Protein AF-A0A5U6EU43-F1 (afdb_monomer)

Sequence (124 aa):
YSLMSLAACKIEIDSATAPNFRQFRYEVEKDYENWLSQLKLLAFRAGIPLRAELLQMVYDSADDLSVAAEAESLDLNKSRIHPDIYMNEILTGMRIIHQVLPVIMEKLEITDFELDESALHIGR

Structure (mmCIF, N/CA/C/O backbone):
data_AF-A0A5U6EU43-F1
#
_entry.id   AF-A0A5U6EU43-F1
#
loop_
_atom_site.group_PDB
_atom_site.id
_atom_site.type_symbol
_atom_site.label_atom_id
_atom_site.label_alt_id
_atom_site.label_comp_id
_atom_site.label_asym_id
_atom_site.label_entity_id
_atom_site.label_seq_id
_atom_site.pdbx_PDB_ins_code
_atom_site.Cartn_x
_atom_site.Cartn_y
_atom_site.Cartn_z
_atom_site.occupancy
_atom_site.B_iso_or_equiv
_atom_site.auth_seq_id
_atom_site.auth_comp_id
_atom_site.auth_asym_id
_atom_site.auth_atom_id
_atom_site.pdbx_PDB_model_num
ATOM 1 N N . TYR A 1 1 ? -3.838 0.437 -19.423 1.00 57.03 1 TYR A N 1
ATOM 2 C CA . TYR A 1 1 ? -2.415 0.575 -19.064 1.00 57.03 1 TYR A CA 1
ATOM 3 C C . TYR A 1 1 ? -1.771 -0.799 -19.093 1.00 57.03 1 TYR A C 1
ATOM 5 O O . TYR A 1 1 ? -2.406 -1.750 -18.656 1.00 57.03 1 TYR A O 1
ATOM 13 N N . SER A 1 2 ? -0.593 -0.932 -19.709 1.00 76.19 2 SER A N 1
ATOM 14 C CA . SER A 1 2 ? 0.103 -2.221 -19.836 1.00 76.19 2 SER A CA 1
ATOM 15 C C . SER A 1 2 ? 1.109 -2.375 -18.702 1.00 76.19 2 SER A C 1
ATOM 17 O O . SER A 1 2 ? 1.971 -1.507 -18.548 1.00 76.19 2 SER A O 1
ATOM 19 N N . LEU A 1 3 ? 1.028 -3.466 -17.930 1.00 86.12 3 LEU A N 1
ATOM 20 C CA . LEU A 1 3 ? 1.993 -3.783 -16.863 1.00 86.12 3 LEU A CA 1
ATOM 21 C C . LEU A 1 3 ? 3.435 -3.857 -17.388 1.00 86.12 3 LEU A C 1
ATOM 23 O O . LEU A 1 3 ? 4.372 -3.611 -16.638 1.00 86.12 3 LEU A O 1
ATOM 27 N N . MET A 1 4 ? 3.613 -4.102 -18.690 1.00 89.44 4 MET A N 1
ATOM 28 C CA . MET A 1 4 ? 4.923 -4.055 -19.342 1.00 89.44 4 MET A CA 1
ATOM 29 C C . MET A 1 4 ? 5.610 -2.694 -19.212 1.00 89.44 4 MET A C 1
ATOM 31 O O . MET A 1 4 ? 6.825 -2.648 -19.063 1.00 89.44 4 MET A O 1
ATOM 35 N N . SER A 1 5 ? 4.861 -1.587 -19.244 1.00 91.19 5 SER A N 1
ATOM 36 C CA . SER A 1 5 ? 5.445 -0.250 -19.077 1.00 91.19 5 SER A CA 1
ATOM 37 C C . SER A 1 5 ? 6.017 -0.072 -17.672 1.00 91.19 5 SER A C 1
ATOM 39 O O . SER A 1 5 ? 7.113 0.462 -17.525 1.00 91.19 5 S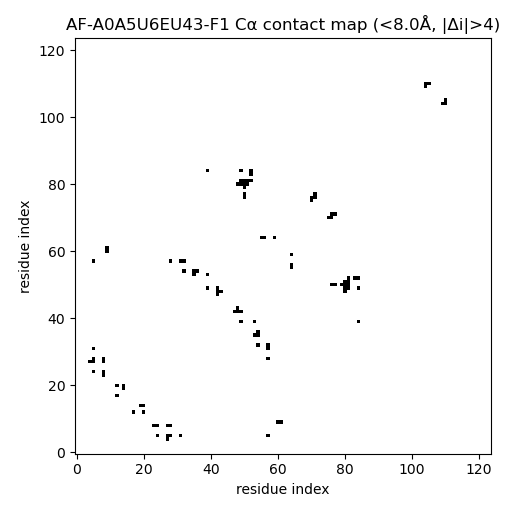ER A O 1
ATOM 41 N N . LEU A 1 6 ? 5.312 -0.572 -16.653 1.00 90.69 6 LEU A N 1
ATOM 42 C CA . LEU A 1 6 ? 5.784 -0.544 -15.270 1.00 90.69 6 LEU A CA 1
ATOM 43 C C . LEU A 1 6 ? 6.980 -1.486 -15.070 1.00 90.69 6 LEU A C 1
ATOM 45 O O . LEU A 1 6 ? 7.956 -1.107 -14.436 1.00 90.69 6 LEU A O 1
ATOM 49 N N . ALA A 1 7 ? 6.949 -2.679 -15.668 1.00 91.00 7 ALA A N 1
ATOM 50 C CA . ALA A 1 7 ? 8.073 -3.614 -15.626 1.00 91.00 7 ALA A CA 1
ATOM 51 C C . ALA A 1 7 ? 9.337 -3.021 -16.272 1.00 91.00 7 ALA A C 1
ATOM 53 O O . ALA A 1 7 ? 10.426 -3.132 -15.717 1.00 91.00 7 ALA A O 1
ATOM 54 N N . ALA A 1 8 ? 9.191 -2.321 -17.402 1.00 91.38 8 ALA A N 1
ATOM 55 C CA . ALA A 1 8 ? 10.303 -1.643 -18.065 1.00 91.38 8 ALA A CA 1
ATOM 56 C C . ALA A 1 8 ? 10.961 -0.576 -17.174 1.00 91.38 8 ALA A C 1
ATOM 58 O O . ALA A 1 8 ? 12.163 -0.354 -17.285 1.00 91.38 8 ALA A O 1
ATOM 59 N N . CYS A 1 9 ? 10.210 0.047 -16.259 1.00 91.31 9 CYS A N 1
ATOM 60 C CA . CYS A 1 9 ? 10.750 1.030 -15.317 1.00 91.31 9 CYS A CA 1
ATOM 61 C C . CYS A 1 9 ? 11.747 0.420 -14.322 1.00 91.31 9 CYS A C 1
ATOM 63 O O . CYS A 1 9 ? 12.626 1.139 -13.852 1.00 91.31 9 CYS A O 1
ATOM 65 N N . LYS A 1 10 ? 11.669 -0.892 -14.056 1.00 90.75 10 LYS A N 1
ATOM 66 C CA . LYS A 1 10 ? 12.519 -1.604 -13.084 1.00 90.75 10 LYS A CA 1
ATOM 67 C C . LYS A 1 10 ? 13.908 -1.974 -13.607 1.00 90.75 10 LYS A C 1
ATOM 69 O O . LYS A 1 10 ? 14.719 -2.501 -12.857 1.00 90.75 10 LYS A O 1
ATOM 74 N N . ILE A 1 11 ? 14.178 -1.730 -14.888 1.00 89.94 11 ILE A N 1
ATOM 75 C CA . ILE A 1 11 ? 15.458 -2.055 -15.521 1.00 89.94 11 ILE A CA 1
ATOM 76 C C . ILE A 1 11 ? 16.426 -0.889 -15.332 1.00 89.94 11 ILE A C 1
ATOM 78 O O . ILE A 1 11 ? 16.049 0.265 -15.532 1.00 89.94 11 ILE A O 1
ATOM 82 N N . GLU A 1 12 ? 17.685 -1.188 -15.027 1.00 86.00 12 GLU A N 1
ATOM 83 C CA . GLU A 1 12 ? 18.774 -0.214 -15.081 1.00 86.00 12 GLU A CA 1
ATOM 84 C C . GLU A 1 12 ? 19.295 -0.078 -16.517 1.00 86.00 12 GLU A C 1
ATOM 86 O O . GLU A 1 12 ? 19.784 -1.039 -17.113 1.00 86.00 12 GLU A O 1
ATOM 91 N N . ILE A 1 13 ? 19.159 1.118 -17.094 1.00 87.25 13 ILE A N 1
ATOM 92 C CA . ILE A 1 13 ? 19.562 1.419 -18.472 1.00 87.25 13 ILE A CA 1
ATOM 93 C C . ILE A 1 13 ? 20.472 2.642 -18.470 1.00 87.25 13 ILE A C 1
ATOM 95 O O . ILE A 1 13 ? 20.165 3.665 -17.855 1.00 87.25 13 ILE A O 1
ATOM 99 N N . ASP A 1 14 ? 21.581 2.541 -19.200 1.00 85.50 14 ASP A N 1
ATOM 100 C CA . ASP A 1 14 ? 22.507 3.651 -19.369 1.00 85.50 14 ASP A CA 1
ATOM 101 C C . ASP A 1 14 ? 21.893 4.799 -20.189 1.00 85.50 14 ASP A C 1
ATOM 103 O O . ASP A 1 14 ? 21.201 4.595 -21.195 1.00 85.50 14 ASP A O 1
ATOM 107 N N . SER A 1 15 ? 22.191 6.032 -19.782 1.00 80.69 15 SER A N 1
ATOM 108 C CA . SER A 1 15 ? 21.617 7.236 -20.388 1.00 80.69 15 SER A CA 1
ATOM 109 C C . SER A 1 15 ? 22.058 7.443 -21.839 1.00 80.69 15 SER A C 1
ATOM 111 O O . SER A 1 15 ? 21.320 8.073 -22.598 1.00 80.69 15 SER A O 1
ATOM 113 N N . ALA A 1 16 ? 23.198 6.877 -22.257 1.00 84.81 16 ALA A N 1
ATOM 114 C CA . ALA A 1 16 ? 23.633 6.925 -23.651 1.00 84.81 16 ALA A CA 1
ATOM 115 C C . ALA A 1 16 ? 22.767 6.043 -24.563 1.00 84.81 16 ALA A C 1
ATOM 117 O O . ALA A 1 16 ? 22.624 6.337 -25.748 1.00 84.81 16 ALA A O 1
ATOM 118 N N . THR A 1 17 ? 22.168 4.982 -24.014 1.00 87.06 17 THR A N 1
ATOM 119 C CA . THR A 1 17 ? 21.311 4.053 -24.766 1.00 87.06 17 THR A CA 1
ATOM 120 C C . THR A 1 17 ? 19.868 4.549 -24.830 1.00 87.06 17 THR A C 1
ATOM 122 O O . THR A 1 17 ? 19.209 4.412 -25.860 1.00 87.06 17 THR A O 1
ATOM 125 N N . ALA A 1 18 ? 19.369 5.149 -23.745 1.00 87.12 18 ALA A N 1
ATOM 126 C CA . ALA A 1 18 ? 17.995 5.634 -23.665 1.00 87.12 18 ALA A CA 1
ATOM 127 C C . ALA A 1 18 ? 17.917 6.996 -22.942 1.00 87.12 18 ALA A C 1
ATOM 129 O O . ALA A 1 18 ? 17.603 7.058 -21.750 1.00 87.12 18 ALA A O 1
ATOM 130 N N . PRO A 1 19 ? 18.151 8.117 -23.649 1.00 86.69 19 PRO A N 1
ATOM 131 C CA . PRO A 1 19 ? 18.254 9.441 -23.026 1.00 86.69 19 PRO A CA 1
ATOM 132 C C . PRO A 1 19 ? 16.946 9.907 -22.367 1.00 86.69 19 PRO A C 1
ATOM 134 O O . PRO A 1 19 ? 16.971 10.561 -21.326 1.00 86.69 19 PRO A O 1
ATOM 137 N N . ASN A 1 20 ? 15.797 9.510 -22.921 1.00 91.31 20 ASN A N 1
ATOM 138 C CA . ASN A 1 20 ? 14.474 9.879 -22.403 1.00 91.31 20 ASN A CA 1
ATOM 139 C C . ASN A 1 20 ? 13.925 8.879 -21.373 1.00 91.31 20 ASN A C 1
ATOM 141 O O . ASN A 1 20 ? 12.801 9.040 -20.900 1.00 91.31 20 ASN A O 1
ATOM 145 N N . PHE A 1 21 ? 14.690 7.845 -21.010 1.00 91.44 21 PHE A N 1
ATOM 146 C CA . PHE A 1 21 ? 14.206 6.781 -20.129 1.00 91.44 21 PHE A CA 1
ATOM 147 C C . PHE A 1 21 ? 13.839 7.288 -18.735 1.00 91.44 21 PHE A C 1
ATOM 149 O O . PHE A 1 21 ? 12.852 6.842 -18.166 1.00 91.44 21 PHE A O 1
ATOM 156 N N . ARG A 1 22 ? 14.568 8.280 -18.209 1.00 89.50 22 ARG A N 1
ATOM 157 C CA . ARG A 1 22 ? 14.235 8.901 -16.916 1.00 89.50 22 ARG A CA 1
ATOM 158 C C . ARG A 1 22 ? 12.868 9.579 -16.934 1.00 89.50 22 ARG A C 1
ATOM 160 O O . ARG A 1 22 ? 12.116 9.445 -15.976 1.00 89.50 22 ARG A O 1
ATOM 167 N N . GLN A 1 23 ? 12.554 10.292 -18.016 1.00 92.62 23 GLN A N 1
ATOM 168 C CA . GLN A 1 23 ? 11.256 10.943 -18.167 1.00 92.62 23 GLN A CA 1
ATOM 169 C C . GLN A 1 23 ? 10.146 9.903 -18.327 1.00 92.62 23 GLN A C 1
ATOM 171 O O . GLN A 1 23 ? 9.142 9.984 -17.629 1.00 92.62 23 GLN A O 1
ATOM 176 N N . PHE A 1 24 ? 10.363 8.892 -19.173 1.00 93.00 24 PHE A N 1
ATOM 177 C CA . PHE A 1 24 ? 9.439 7.769 -19.320 1.00 93.00 24 PHE A CA 1
ATOM 178 C C . PHE A 1 24 ? 9.157 7.083 -17.976 1.00 93.00 24 PHE A C 1
ATOM 180 O O . PHE A 1 24 ? 7.999 6.886 -17.623 1.00 93.00 24 PHE A O 1
ATOM 187 N N . ARG A 1 25 ? 10.208 6.768 -17.207 1.00 92.88 25 ARG A N 1
ATOM 188 C CA . ARG A 1 25 ? 10.097 6.147 -15.883 1.00 92.88 25 ARG A CA 1
ATOM 189 C C . ARG A 1 25 ? 9.241 7.003 -14.953 1.00 92.88 25 ARG A C 1
ATOM 191 O O . ARG A 1 25 ? 8.278 6.499 -14.392 1.00 92.88 25 ARG A O 1
ATOM 198 N N . TYR A 1 26 ? 9.536 8.300 -14.864 1.00 92.62 26 TYR A N 1
ATOM 199 C CA . TYR A 1 26 ? 8.774 9.233 -14.033 1.00 92.62 26 TYR A CA 1
ATOM 200 C C . TYR A 1 26 ? 7.289 9.308 -14.423 1.00 92.62 26 TYR A C 1
ATOM 202 O O . TYR A 1 26 ? 6.420 9.263 -13.555 1.00 92.62 26 TYR A O 1
ATOM 210 N N . GLU A 1 27 ? 6.986 9.424 -15.718 1.00 94.75 27 GLU A N 1
ATOM 211 C CA . GLU A 1 27 ? 5.606 9.504 -16.211 1.00 94.75 27 GLU A CA 1
ATOM 212 C C . GLU A 1 27 ? 4.828 8.221 -15.899 1.00 94.75 27 GLU A C 1
ATOM 214 O O . GLU A 1 27 ? 3.721 8.278 -15.364 1.00 94.75 27 GLU A O 1
ATOM 219 N N . VAL A 1 28 ? 5.433 7.061 -16.160 1.00 94.06 28 VAL A N 1
ATOM 220 C CA . VAL A 1 28 ? 4.806 5.762 -15.907 1.00 94.06 28 VAL A CA 1
ATOM 221 C C . VAL A 1 28 ? 4.621 5.513 -14.411 1.00 94.06 28 VAL A C 1
ATOM 223 O O . VAL A 1 28 ? 3.528 5.129 -14.001 1.00 94.06 28 VAL A O 1
ATOM 226 N N . GLU A 1 29 ? 5.640 5.740 -13.581 1.00 93.69 29 GLU A N 1
ATOM 227 C CA . GLU A 1 29 ? 5.543 5.550 -12.127 1.00 93.69 29 GLU A CA 1
ATOM 228 C C . GLU A 1 29 ? 4.447 6.429 -11.524 1.00 93.69 29 GLU A C 1
ATOM 230 O O . GLU A 1 29 ? 3.613 5.932 -10.771 1.00 93.69 29 GLU A O 1
ATOM 235 N N . LYS A 1 30 ? 4.372 7.702 -11.930 1.00 93.62 30 LYS A N 1
ATOM 236 C CA . LYS A 1 30 ? 3.333 8.632 -11.478 1.00 93.62 30 LYS A CA 1
ATOM 237 C C . LYS A 1 30 ? 1.929 8.201 -11.904 1.00 93.62 30 LYS A C 1
ATOM 239 O O . LYS A 1 30 ? 0.981 8.311 -11.122 1.00 93.62 30 LYS A O 1
ATOM 244 N N . ASP A 1 31 ? 1.765 7.727 -13.135 1.00 93.94 31 ASP A N 1
ATOM 245 C CA . ASP A 1 31 ? 0.476 7.232 -13.623 1.00 93.94 31 ASP A CA 1
ATOM 246 C C . ASP A 1 31 ? 0.021 5.997 -12.833 1.00 93.94 31 ASP A C 1
ATOM 248 O O . ASP A 1 31 ? -1.137 5.915 -12.409 1.00 93.94 31 ASP A O 1
ATOM 252 N N . TYR A 1 32 ? 0.938 5.059 -12.580 1.00 93.50 32 TYR A N 1
ATOM 253 C CA . TYR A 1 32 ? 0.650 3.860 -11.797 1.00 93.50 32 TYR A CA 1
ATOM 254 C C . TYR A 1 32 ? 0.419 4.162 -10.318 1.00 93.50 32 TYR A C 1
ATOM 256 O O . TYR A 1 32 ? -0.493 3.583 -9.737 1.00 93.50 32 TYR A O 1
ATOM 264 N N . GLU A 1 33 ? 1.158 5.091 -9.715 1.00 92.00 33 GLU A N 1
ATOM 265 C CA . GLU A 1 33 ? 0.927 5.552 -8.344 1.00 92.00 33 GLU A CA 1
ATOM 266 C C . GLU A 1 33 ? -0.505 6.077 -8.178 1.00 92.00 33 GLU A C 1
ATOM 268 O O . GLU A 1 33 ? -1.232 5.654 -7.274 1.00 92.00 33 GLU A O 1
ATOM 273 N N . ASN A 1 34 ? -0.950 6.941 -9.095 1.00 91.38 34 ASN A N 1
ATOM 274 C CA . ASN A 1 34 ? -2.307 7.481 -9.081 1.00 91.38 34 ASN A CA 1
ATOM 275 C C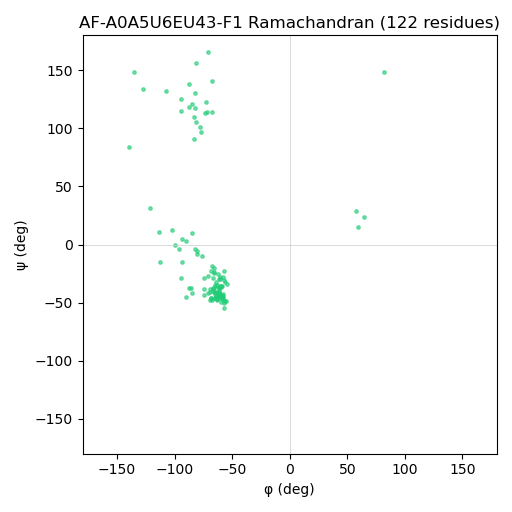 . ASN A 1 34 ? -3.360 6.384 -9.262 1.00 91.38 34 ASN A C 1
ATOM 277 O O . ASN A 1 34 ? -4.348 6.335 -8.525 1.00 91.38 34 ASN A O 1
ATOM 281 N N . TRP A 1 35 ? -3.157 5.498 -10.238 1.00 92.69 35 TRP A N 1
ATOM 282 C CA . TRP A 1 35 ? -4.102 4.425 -10.532 1.00 92.69 35 TRP A CA 1
ATOM 283 C C . TRP A 1 35 ? -4.215 3.420 -9.379 1.00 92.69 35 TRP A C 1
ATOM 285 O O . TRP A 1 35 ? -5.324 3.092 -8.953 1.00 92.69 35 TRP A O 1
ATOM 295 N N . LEU A 1 36 ? -3.087 2.974 -8.823 1.00 90.44 36 LEU A N 1
ATOM 296 C CA . LEU A 1 36 ? -3.055 2.043 -7.697 1.00 90.44 36 LEU A CA 1
ATOM 297 C C . LEU A 1 36 ? -3.621 2.683 -6.431 1.00 90.44 36 LEU A C 1
ATOM 299 O O . LEU A 1 36 ? -4.367 2.026 -5.712 1.00 90.44 36 LEU A O 1
ATOM 303 N N . SER A 1 37 ? -3.369 3.971 -6.191 1.00 87.19 37 SER A N 1
ATOM 304 C CA . SER A 1 37 ? -3.982 4.703 -5.075 1.00 87.19 37 SER A CA 1
ATOM 305 C C . SER A 1 37 ? -5.509 4.756 -5.187 1.00 87.19 37 SER A C 1
ATOM 307 O O . SER A 1 37 ? -6.216 4.532 -4.202 1.00 87.19 37 SER A O 1
ATOM 309 N N . GLN A 1 38 ? -6.044 4.982 -6.392 1.00 89.31 38 GLN A N 1
ATOM 310 C CA . GLN A 1 38 ? -7.489 4.921 -6.633 1.00 89.31 38 GLN A CA 1
ATOM 311 C C . GLN A 1 38 ? -8.040 3.506 -6.436 1.00 89.31 38 GLN A C 1
ATOM 313 O O . GLN A 1 38 ? -9.083 3.338 -5.804 1.00 89.31 38 GLN A O 1
ATOM 318 N N . LEU A 1 39 ? -7.338 2.484 -6.932 1.00 88.31 39 LEU A N 1
ATOM 319 C CA . LEU A 1 39 ? -7.730 1.088 -6.755 1.00 88.31 39 LEU A CA 1
ATOM 320 C C . LEU A 1 39 ? -7.746 0.692 -5.273 1.00 88.31 39 LEU A C 1
ATOM 322 O O . LEU A 1 39 ? -8.708 0.067 -4.826 1.00 88.31 39 LEU A O 1
ATOM 326 N N . LYS A 1 40 ? -6.739 1.115 -4.498 1.00 84.31 40 LYS A N 1
ATOM 327 C CA . LYS A 1 40 ? -6.698 0.937 -3.040 1.00 84.31 40 LYS A CA 1
ATOM 328 C C . LYS A 1 40 ? -7.912 1.575 -2.373 1.00 84.31 40 LYS A C 1
ATOM 330 O O . LYS A 1 40 ? -8.588 0.914 -1.593 1.00 84.31 40 LYS A O 1
ATOM 335 N N . LEU A 1 41 ? -8.241 2.819 -2.728 1.00 84.44 41 LEU A N 1
ATOM 336 C CA . LEU A 1 41 ? -9.414 3.515 -2.192 1.00 84.44 41 LEU A CA 1
ATOM 337 C C . LEU A 1 41 ? -10.735 2.806 -2.542 1.00 84.44 41 LEU A C 1
ATOM 339 O O . LEU A 1 41 ? -11.654 2.774 -1.725 1.00 84.44 41 LEU A O 1
ATOM 343 N N . LEU A 1 42 ? -10.850 2.243 -3.747 1.00 87.12 42 LEU A N 1
ATOM 344 C CA . LEU A 1 42 ? -12.034 1.493 -4.174 1.00 87.12 42 LEU A CA 1
ATOM 345 C C . LEU A 1 42 ? -12.170 0.162 -3.432 1.00 87.12 42 LEU A C 1
ATOM 347 O O . LEU A 1 42 ? -13.249 -0.124 -2.916 1.00 87.12 42 LEU A O 1
ATOM 351 N N . ALA A 1 43 ? -11.091 -0.620 -3.346 1.00 83.75 43 ALA A N 1
ATOM 352 C CA . ALA A 1 43 ? -11.067 -1.868 -2.585 1.00 83.75 43 ALA A CA 1
ATOM 353 C C . ALA A 1 43 ? -11.428 -1.613 -1.118 1.00 83.75 43 ALA A C 1
ATOM 355 O O . ALA A 1 43 ? -12.279 -2.303 -0.556 1.00 83.75 43 ALA A O 1
ATOM 356 N N . PHE A 1 44 ? -10.872 -0.540 -0.554 1.00 76.12 44 PHE A N 1
ATOM 357 C CA . PHE A 1 44 ? -11.186 -0.074 0.785 1.00 76.12 44 PHE A CA 1
ATOM 358 C C . PHE A 1 44 ? -12.682 0.227 0.969 1.00 76.12 44 PHE A C 1
ATOM 360 O O . PHE A 1 44 ? -13.330 -0.344 1.843 1.00 76.12 44 PHE A O 1
ATOM 367 N N . ARG A 1 45 ? -13.270 1.072 0.111 1.00 79.56 45 ARG A N 1
ATOM 368 C CA . ARG A 1 45 ? -14.704 1.419 0.178 1.00 79.56 45 ARG A CA 1
A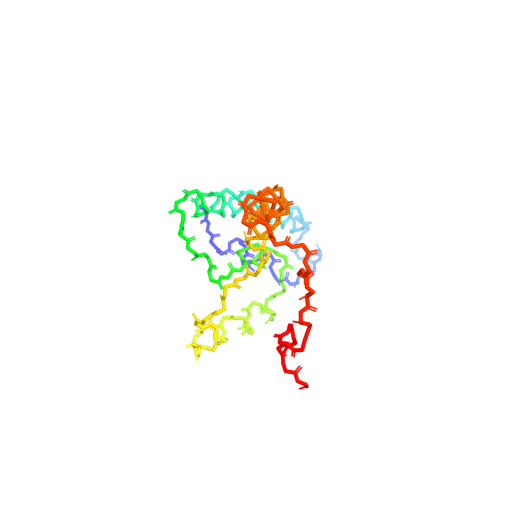TOM 369 C C . ARG A 1 45 ? -15.626 0.216 -0.008 1.00 79.56 45 ARG A C 1
ATOM 371 O O . ARG A 1 45 ? -16.736 0.220 0.513 1.00 79.56 45 ARG A O 1
ATOM 378 N N . ALA A 1 46 ? -15.181 -0.785 -0.760 1.00 83.31 46 ALA A N 1
ATOM 379 C CA . ALA A 1 46 ? -15.914 -2.024 -0.975 1.00 83.31 46 ALA A CA 1
ATOM 380 C C . ALA A 1 46 ? -15.735 -3.043 0.168 1.00 83.31 46 ALA A C 1
ATOM 382 O O . ALA A 1 46 ? -16.345 -4.108 0.118 1.00 83.31 46 ALA A O 1
ATOM 383 N N . GLY A 1 47 ? -14.903 -2.749 1.177 1.00 76.38 47 GLY A N 1
ATOM 384 C CA . GLY A 1 47 ? -14.576 -3.689 2.251 1.00 76.38 47 GLY A CA 1
ATOM 385 C C . GLY A 1 47 ? -13.820 -4.927 1.759 1.00 76.38 47 GLY A C 1
ATOM 386 O O . GLY A 1 47 ? -13.888 -5.977 2.393 1.00 76.38 47 GLY A O 1
ATOM 387 N N . ILE A 1 48 ? -13.139 -4.831 0.611 1.00 80.81 48 ILE A N 1
ATOM 388 C CA . ILE A 1 48 ? -12.386 -5.937 0.021 1.00 80.81 48 ILE A CA 1
ATOM 389 C C . ILE A 1 48 ? -10.983 -5.922 0.616 1.00 80.81 48 ILE A C 1
ATOM 391 O O . ILE A 1 48 ? -10.247 -4.953 0.396 1.00 80.81 48 ILE A O 1
ATOM 395 N N . PRO A 1 49 ? -10.576 -6.985 1.330 1.00 73.19 49 PRO A N 1
ATOM 396 C CA . PRO A 1 49 ? -9.280 -6.976 1.952 1.00 73.19 49 PRO A CA 1
ATOM 397 C C . PRO A 1 49 ? -8.164 -7.134 0.917 1.00 73.19 49 PRO A C 1
ATOM 399 O O . PRO A 1 49 ? -8.116 -8.120 0.179 1.00 73.19 49 PRO A O 1
ATOM 402 N N . LEU A 1 50 ? -7.239 -6.176 0.877 1.00 76.69 50 LEU A N 1
ATOM 403 C CA . LEU A 1 50 ? -6.023 -6.283 0.075 1.00 76.69 50 LEU A CA 1
ATOM 404 C C . LEU A 1 50 ? -4.960 -7.091 0.827 1.00 76.69 50 LEU A C 1
ATOM 406 O O . LEU A 1 50 ? -4.673 -6.833 1.998 1.00 76.69 50 LEU A O 1
ATOM 410 N N . ARG A 1 51 ? -4.381 -8.071 0.128 1.00 72.88 51 ARG A N 1
ATOM 411 C CA . ARG A 1 51 ? -3.384 -9.017 0.663 1.00 72.88 51 ARG A CA 1
ATOM 412 C C . ARG A 1 51 ? -1.937 -8.579 0.425 1.00 72.88 51 ARG A C 1
ATOM 414 O O . ARG A 1 51 ? -1.027 -9.103 1.052 1.00 72.88 51 ARG A O 1
ATOM 421 N N . ALA A 1 52 ? -1.737 -7.610 -0.462 1.00 75.69 52 ALA A N 1
ATOM 422 C CA . ALA A 1 52 ? -0.439 -7.040 -0.785 1.00 75.69 52 ALA A CA 1
ATOM 423 C C . ALA A 1 52 ? -0.546 -5.515 -0.847 1.00 75.69 52 ALA A C 1
ATOM 425 O O . ALA A 1 52 ? -1.591 -4.973 -1.228 1.00 75.69 52 ALA A O 1
ATOM 426 N N . GLU A 1 53 ? 0.535 -4.830 -0.485 1.00 82.62 53 GLU A N 1
ATOM 427 C CA . GLU A 1 53 ? 0.637 -3.384 -0.630 1.00 82.62 53 GLU A CA 1
ATOM 428 C C . GLU A 1 53 ? 0.907 -3.049 -2.096 1.00 82.62 53 GLU A C 1
ATOM 430 O O . GLU A 1 53 ? 2.032 -3.108 -2.574 1.00 82.62 53 GLU A O 1
ATOM 435 N N . LEU A 1 54 ? -0.155 -2.727 -2.834 1.00 84.25 54 LEU A N 1
ATOM 436 C CA . LEU A 1 54 ? -0.088 -2.541 -4.282 1.00 84.25 54 LEU A CA 1
ATOM 437 C C . LEU A 1 54 ? 0.932 -1.474 -4.712 1.00 84.25 54 LEU A C 1
ATOM 439 O O . LEU A 1 54 ? 1.517 -1.608 -5.784 1.00 84.25 54 LEU A O 1
ATOM 443 N N . LEU A 1 55 ? 1.184 -0.443 -3.895 1.00 87.06 55 LEU A N 1
ATOM 444 C CA . LEU A 1 55 ? 2.166 0.598 -4.227 1.00 87.06 55 LEU A CA 1
ATOM 445 C C . LEU A 1 55 ? 3.613 0.087 -4.248 1.00 87.06 55 LEU A C 1
ATOM 447 O O . LEU A 1 55 ? 4.448 0.701 -4.912 1.00 87.06 55 LEU A O 1
ATOM 451 N N . GLN A 1 56 ? 3.904 -1.064 -3.634 1.00 88.31 56 GLN A N 1
ATOM 452 C CA . GLN A 1 56 ? 5.205 -1.731 -3.767 1.00 88.31 56 GLN A CA 1
ATOM 453 C C . GLN A 1 56 ? 5.542 -2.011 -5.234 1.00 88.31 56 GLN A C 1
ATOM 455 O O . GLN A 1 56 ? 6.690 -1.880 -5.643 1.00 88.31 56 GLN A O 1
ATOM 460 N N . MET A 1 57 ? 4.542 -2.270 -6.088 1.00 87.62 57 MET A N 1
ATOM 461 C CA . MET A 1 57 ? 4.771 -2.453 -7.527 1.00 87.62 57 MET A CA 1
ATOM 462 C C . MET A 1 57 ? 5.452 -1.242 -8.183 1.00 87.62 57 MET A C 1
ATOM 464 O O . MET A 1 57 ? 6.161 -1.400 -9.177 1.00 87.62 57 MET A O 1
ATOM 468 N N . VAL A 1 58 ? 5.264 -0.037 -7.639 1.00 90.38 58 VAL A N 1
ATOM 469 C CA . VAL A 1 58 ? 5.867 1.204 -8.144 1.00 90.38 58 VAL A CA 1
ATOM 470 C C . VAL A 1 58 ? 7.213 1.472 -7.484 1.00 90.38 58 VAL A C 1
ATOM 472 O O . VAL A 1 58 ? 8.172 1.745 -8.201 1.00 90.38 58 VAL A O 1
ATOM 475 N N . TYR A 1 59 ? 7.321 1.320 -6.166 1.00 88.81 59 TYR A N 1
ATOM 476 C CA . TYR A 1 59 ? 8.508 1.764 -5.429 1.00 88.81 59 TYR A CA 1
ATOM 477 C C . TYR A 1 59 ? 9.575 0.692 -5.206 1.00 88.81 59 TYR A C 1
ATOM 479 O O . TYR A 1 59 ? 10.755 1.031 -5.145 1.00 88.81 59 TYR A O 1
ATOM 487 N N . ASP A 1 60 ? 9.193 -0.580 -5.134 1.00 89.88 60 ASP A N 1
ATOM 488 C CA . ASP A 1 60 ? 10.131 -1.650 -4.797 1.00 89.88 60 ASP A CA 1
ATOM 489 C C . ASP A 1 60 ? 10.949 -2.079 -6.020 1.00 89.88 60 ASP A C 1
ATOM 491 O O . ASP A 1 60 ? 10.545 -1.891 -7.180 1.00 89.88 60 ASP A O 1
ATOM 495 N N . SER A 1 61 ? 12.123 -2.660 -5.770 1.00 89.94 61 SER A N 1
ATOM 496 C CA . SER A 1 61 ? 12.981 -3.186 -6.830 1.00 89.94 61 SER A CA 1
ATOM 497 C C . SER A 1 61 ? 12.390 -4.454 -7.461 1.00 89.94 61 SER A C 1
ATOM 499 O O . SER A 1 61 ? 11.476 -5.081 -6.922 1.00 89.94 61 SER A O 1
ATOM 501 N N . ALA A 1 62 ? 12.910 -4.857 -8.625 1.00 89.94 62 ALA A N 1
ATOM 502 C CA . ALA A 1 62 ? 12.499 -6.115 -9.251 1.00 89.94 62 ALA A CA 1
ATOM 503 C C . ALA A 1 62 ? 12.772 -7.332 -8.347 1.00 89.94 62 ALA A C 1
ATOM 505 O O . ALA A 1 62 ? 11.954 -8.251 -8.308 1.00 89.94 62 ALA A O 1
ATOM 506 N N . ASP A 1 63 ? 13.879 -7.310 -7.602 1.00 89.75 63 ASP A N 1
ATOM 507 C CA . ASP A 1 63 ? 14.275 -8.397 -6.705 1.00 89.75 63 ASP A CA 1
ATOM 508 C C . ASP A 1 63 ? 13.317 -8.504 -5.511 1.00 89.75 63 ASP A C 1
ATOM 510 O O . ASP A 1 63 ? 12.813 -9.590 -5.220 1.00 89.75 63 ASP A O 1
ATOM 514 N N . ASP A 1 64 ? 12.981 -7.376 -4.877 1.00 88.25 64 ASP A N 1
ATOM 515 C CA . ASP A 1 64 ? 12.032 -7.336 -3.753 1.00 88.25 64 ASP A CA 1
ATOM 516 C C . ASP A 1 64 ? 10.644 -7.845 -4.174 1.00 88.25 64 ASP A C 1
ATOM 518 O O . ASP A 1 64 ? 10.021 -8.659 -3.484 1.00 88.25 64 ASP A O 1
ATOM 522 N N . LEU A 1 65 ? 10.180 -7.421 -5.356 1.00 89.06 65 LEU A N 1
ATOM 523 C CA . LEU A 1 65 ? 8.918 -7.881 -5.934 1.00 89.06 65 LEU A CA 1
ATOM 524 C C . LEU A 1 65 ? 8.946 -9.377 -6.262 1.00 89.06 65 LEU A C 1
ATOM 526 O O . LEU A 1 65 ? 7.932 -10.052 -6.080 1.00 89.06 65 LEU A O 1
ATOM 530 N N . SER A 1 66 ? 10.088 -9.906 -6.713 1.00 88.81 66 SER A N 1
ATOM 531 C CA . SER A 1 66 ? 10.263 -11.340 -6.962 1.00 88.81 66 SER A CA 1
ATOM 532 C C . SER A 1 66 ? 10.122 -12.140 -5.671 1.00 88.81 66 SER A C 1
ATOM 534 O O . SER A 1 66 ? 9.348 -13.094 -5.626 1.00 88.81 66 SER A O 1
ATOM 536 N N . VAL A 1 67 ? 10.792 -11.717 -4.595 1.00 88.00 67 VAL A N 1
ATOM 537 C CA . VAL A 1 67 ? 10.704 -12.374 -3.280 1.00 88.00 67 VAL A CA 1
ATOM 538 C C . VAL A 1 67 ? 9.268 -12.353 -2.751 1.00 88.00 67 VAL A C 1
ATOM 540 O O . VAL A 1 67 ? 8.756 -13.371 -2.278 1.00 88.00 67 VAL A O 1
ATOM 543 N N . ALA A 1 68 ? 8.583 -11.211 -2.857 1.00 83.88 68 ALA A N 1
ATOM 544 C CA . ALA A 1 68 ? 7.191 -11.090 -2.435 1.00 83.88 68 ALA A CA 1
ATOM 545 C C . ALA A 1 68 ? 6.252 -11.993 -3.259 1.00 83.88 68 ALA A C 1
ATOM 547 O O . ALA A 1 68 ? 5.367 -12.643 -2.695 1.00 83.88 68 ALA A O 1
ATOM 548 N N . ALA A 1 69 ? 6.463 -12.069 -4.577 1.00 85.94 69 ALA A N 1
ATOM 549 C CA . ALA A 1 69 ? 5.687 -12.920 -5.474 1.00 85.94 69 ALA A CA 1
ATOM 550 C C . ALA A 1 69 ? 5.916 -14.416 -5.205 1.00 85.94 69 ALA A C 1
ATOM 552 O O . ALA A 1 69 ? 4.959 -15.191 -5.203 1.00 85.94 69 ALA A O 1
ATOM 553 N N . GLU A 1 70 ? 7.156 -14.827 -4.933 1.00 87.25 70 GLU A N 1
ATOM 554 C CA . GLU A 1 70 ? 7.486 -16.202 -4.545 1.00 87.25 70 GLU A CA 1
ATOM 555 C C . GLU A 1 70 ? 6.819 -16.588 -3.225 1.00 87.25 70 GLU A C 1
ATOM 557 O O . GLU A 1 70 ? 6.201 -17.649 -3.131 1.00 87.25 70 GLU A O 1
ATOM 562 N N . ALA A 1 71 ? 6.876 -15.710 -2.222 1.00 84.00 71 ALA A N 1
ATOM 563 C CA . ALA A 1 71 ? 6.234 -15.948 -0.935 1.00 84.00 71 ALA A CA 1
ATOM 564 C C . ALA A 1 71 ? 4.705 -16.091 -1.058 1.00 84.00 71 ALA A C 1
ATOM 566 O O . ALA A 1 71 ? 4.106 -16.912 -0.363 1.00 84.00 71 ALA A O 1
ATOM 567 N N . GLU A 1 72 ? 4.066 -15.331 -1.952 1.00 82.19 72 GLU A N 1
ATOM 568 C CA . GLU A 1 72 ? 2.636 -15.482 -2.252 1.00 82.19 72 GLU A CA 1
ATOM 569 C C . GLU A 1 72 ? 2.338 -16.771 -3.037 1.00 82.19 72 GLU A C 1
ATOM 571 O O . GLU A 1 72 ? 1.390 -17.478 -2.704 1.00 82.19 72 GLU A O 1
ATOM 576 N N . SER A 1 73 ? 3.163 -17.126 -4.029 1.00 84.81 73 SER A N 1
ATOM 577 C CA . SER A 1 73 ? 3.033 -18.370 -4.811 1.00 84.81 73 SER A CA 1
ATOM 578 C C . SER A 1 73 ? 3.147 -19.628 -3.940 1.00 84.81 73 SER A C 1
ATOM 580 O O . SER A 1 73 ? 2.449 -20.618 -4.155 1.00 84.81 73 SER A O 1
ATOM 582 N N . LEU A 1 74 ? 3.999 -19.571 -2.914 1.00 85.69 74 LEU A N 1
ATOM 583 C CA . LEU A 1 74 ? 4.181 -20.625 -1.916 1.00 85.69 74 LEU A CA 1
ATOM 584 C C . LEU A 1 74 ? 3.164 -20.555 -0.764 1.00 85.69 74 LEU A C 1
ATOM 586 O O . LEU A 1 74 ? 3.320 -21.268 0.226 1.00 85.69 74 LEU A O 1
ATOM 590 N N . ASP A 1 75 ? 2.133 -19.708 -0.874 1.00 80.69 75 ASP A N 1
ATOM 591 C CA . ASP A 1 75 ? 1.072 -19.525 0.122 1.00 80.69 75 ASP A CA 1
ATOM 592 C C . ASP A 1 75 ? 1.558 -19.072 1.517 1.00 80.69 75 ASP A C 1
ATOM 594 O O . ASP A 1 75 ? 0.796 -19.093 2.488 1.00 80.69 75 ASP A O 1
ATOM 598 N N . LEU A 1 76 ? 2.801 -18.595 1.637 1.00 72.25 76 LEU A N 1
ATOM 599 C CA . LEU A 1 76 ? 3.398 -18.173 2.911 1.00 72.25 76 LEU A CA 1
ATOM 600 C C . LEU A 1 76 ? 2.741 -16.900 3.471 1.00 72.25 76 LEU A C 1
ATOM 602 O O . LEU A 1 76 ? 2.767 -16.667 4.677 1.00 72.25 76 LEU A O 1
ATOM 606 N N . ASN A 1 77 ? 2.108 -16.098 2.609 1.00 67.81 77 ASN A N 1
ATOM 607 C CA . ASN A 1 77 ? 1.442 -14.841 2.965 1.00 67.81 77 ASN A CA 1
ATOM 608 C C . ASN A 1 77 ? -0.096 -14.950 3.057 1.00 67.81 77 ASN A C 1
ATOM 610 O O . ASN A 1 77 ? -0.780 -13.931 3.161 1.00 67.81 77 ASN A O 1
ATOM 614 N N . LYS A 1 78 ? -0.677 -16.162 3.062 1.00 62.97 78 LYS A N 1
ATOM 615 C CA . LYS A 1 78 ? -2.144 -16.366 3.032 1.00 62.97 78 LYS A CA 1
ATOM 616 C C . LYS A 1 78 ? -2.929 -15.641 4.129 1.00 62.97 78 LYS A C 1
ATOM 618 O O . LYS A 1 78 ? -4.052 -15.211 3.880 1.00 62.97 78 LYS A O 1
ATOM 623 N N . SER A 1 79 ? -2.351 -15.494 5.319 1.00 60.56 79 SER A N 1
ATOM 624 C CA . SER A 1 79 ? -2.975 -14.824 6.468 1.00 60.56 79 SER A CA 1
ATOM 625 C C . SER A 1 79 ? -2.517 -13.378 6.675 1.00 60.56 79 SER A C 1
ATOM 627 O O . SER A 1 79 ? -2.960 -12.732 7.625 1.00 60.56 79 SER A O 1
ATOM 629 N N . ARG A 1 80 ? -1.612 -12.858 5.835 1.00 63.28 80 ARG A N 1
ATOM 630 C CA . ARG A 1 80 ? -1.014 -11.537 6.034 1.00 63.28 80 ARG A CA 1
ATOM 631 C C . ARG A 1 80 ? -1.964 -10.457 5.517 1.00 63.28 80 ARG A C 1
ATOM 633 O O . ARG A 1 80 ? -2.117 -10.251 4.318 1.00 63.28 80 ARG A O 1
ATOM 640 N N . ILE A 1 81 ? -2.606 -9.758 6.445 1.00 61.97 81 ILE A N 1
ATOM 641 C CA . ILE A 1 81 ? -3.288 -8.491 6.177 1.00 61.97 81 ILE A CA 1
ATOM 642 C C . ILE A 1 81 ? -2.218 -7.406 6.283 1.00 61.97 81 ILE A C 1
ATOM 644 O O . ILE A 1 81 ? -1.563 -7.306 7.319 1.00 61.97 81 ILE A O 1
ATOM 648 N N . HIS A 1 82 ? -1.986 -6.632 5.221 1.00 62.41 82 HIS A N 1
ATOM 649 C CA . HIS A 1 82 ? -0.937 -5.613 5.246 1.00 62.41 82 HIS A CA 1
ATOM 650 C C . HIS A 1 82 ? -1.365 -4.446 6.160 1.00 62.41 82 HIS A C 1
ATOM 652 O O . HIS A 1 82 ? -2.338 -3.764 5.826 1.00 62.41 82 HIS A O 1
ATOM 658 N N . PRO A 1 83 ? -0.683 -4.202 7.299 1.00 57.38 83 PRO A N 1
ATOM 659 C CA . PRO A 1 83 ? -1.136 -3.231 8.296 1.00 57.38 83 PRO A CA 1
ATOM 660 C C . PRO A 1 83 ? -1.251 -1.815 7.723 1.00 57.38 83 PRO A C 1
ATOM 662 O O . PRO A 1 83 ? -2.207 -1.108 8.032 1.00 57.38 83 PRO A O 1
ATOM 665 N N . ASP A 1 84 ? -0.349 -1.441 6.810 1.00 61.12 84 ASP A N 1
ATOM 666 C CA . ASP A 1 84 ? -0.320 -0.101 6.205 1.00 61.12 84 ASP A CA 1
ATOM 667 C C . ASP A 1 84 ? -1.550 0.204 5.338 1.00 61.12 84 ASP A C 1
ATOM 669 O O . ASP A 1 84 ? -1.886 1.367 5.125 1.00 61.12 84 ASP A O 1
ATOM 673 N N . ILE A 1 85 ? -2.273 -0.825 4.882 1.00 61.72 85 ILE A N 1
ATOM 674 C CA . ILE A 1 85 ? -3.514 -0.645 4.117 1.00 61.72 85 ILE A CA 1
ATOM 675 C C . ILE A 1 85 ? -4.667 -0.219 5.033 1.00 61.72 85 ILE A C 1
ATOM 677 O O . ILE A 1 85 ? -5.556 0.496 4.581 1.00 61.72 85 ILE A O 1
ATOM 681 N N . TYR A 1 86 ? -4.631 -0.613 6.310 1.00 64.75 86 TYR A N 1
ATOM 682 C CA . TYR A 1 86 ? -5.703 -0.366 7.285 1.00 64.75 86 TYR A CA 1
ATOM 683 C C . TYR A 1 86 ? -5.284 0.573 8.408 1.00 64.75 86 TYR A C 1
ATOM 685 O O . TYR A 1 86 ? -5.973 0.680 9.425 1.00 64.75 86 TYR A O 1
ATOM 693 N N . MET A 1 87 ? -4.125 1.224 8.283 1.00 69.25 87 MET A N 1
ATOM 694 C CA . MET A 1 87 ? -3.575 2.007 9.381 1.00 69.25 87 MET A CA 1
ATOM 695 C C . MET A 1 87 ? -4.531 3.132 9.789 1.00 69.25 87 MET A C 1
ATOM 697 O O . MET A 1 87 ? -4.715 3.392 10.976 1.00 69.25 87 MET A O 1
ATOM 701 N N . ASN A 1 88 ? -5.220 3.745 8.825 1.00 68.56 88 ASN A N 1
ATOM 702 C CA . ASN A 1 88 ? -6.222 4.769 9.107 1.00 68.56 88 ASN A CA 1
ATOM 703 C C . ASN A 1 88 ? -7.412 4.223 9.904 1.00 68.56 88 ASN A C 1
ATOM 705 O O . ASN A 1 88 ? -7.876 4.891 10.827 1.00 68.56 88 ASN A O 1
ATOM 709 N N . GLU A 1 89 ? -7.896 3.024 9.601 1.00 67.38 89 GLU A N 1
ATOM 710 C CA . GLU A 1 89 ? -9.036 2.387 10.263 1.00 67.38 89 GLU A CA 1
ATOM 711 C C . GLU A 1 89 ? -8.656 1.883 11.641 1.00 67.38 89 GLU A C 1
ATOM 713 O O . GLU A 1 89 ? -9.431 2.049 12.576 1.00 67.38 89 GLU A O 1
ATOM 718 N N . ILE A 1 90 ? -7.448 1.341 11.789 1.00 78.88 90 ILE A N 1
ATOM 719 C CA . ILE A 1 90 ? -6.885 0.975 13.086 1.00 78.88 90 ILE A CA 1
ATOM 720 C C . ILE A 1 90 ? -6.802 2.232 13.960 1.00 78.88 90 ILE A C 1
ATOM 722 O O . ILE A 1 90 ? -7.347 2.250 15.061 1.00 78.88 90 ILE A O 1
ATOM 726 N N . LEU A 1 91 ? -6.235 3.330 13.447 1.00 79.69 91 LEU A N 1
ATOM 727 C CA . LEU A 1 91 ? -6.140 4.598 14.178 1.00 79.69 91 LEU A CA 1
ATOM 728 C C . LEU A 1 91 ? -7.508 5.225 14.470 1.00 79.69 91 LEU A C 1
ATOM 730 O O . LEU A 1 91 ? -7.684 5.887 15.494 1.00 79.69 91 LEU A O 1
ATOM 734 N N . THR A 1 92 ? -8.473 5.077 13.565 1.00 81.06 92 THR A N 1
ATOM 735 C CA . THR A 1 92 ? -9.833 5.602 13.744 1.00 81.06 92 THR A CA 1
ATOM 736 C C . THR A 1 92 ? -10.608 4.759 1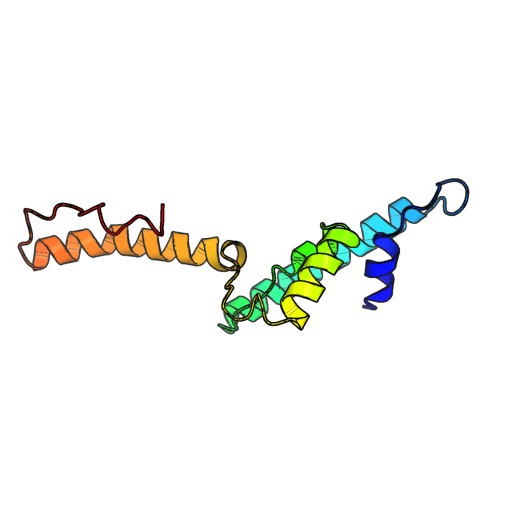4.753 1.00 81.06 92 THR A C 1
ATOM 738 O O . THR A 1 92 ? -11.232 5.315 15.652 1.00 81.06 92 THR A O 1
ATOM 741 N N . GLY A 1 93 ? -10.510 3.433 14.676 1.00 84.06 93 GLY A N 1
ATOM 742 C CA . GLY A 1 93 ? -11.084 2.497 15.637 1.00 84.06 93 GLY A CA 1
ATOM 743 C C . GLY A 1 93 ? -10.51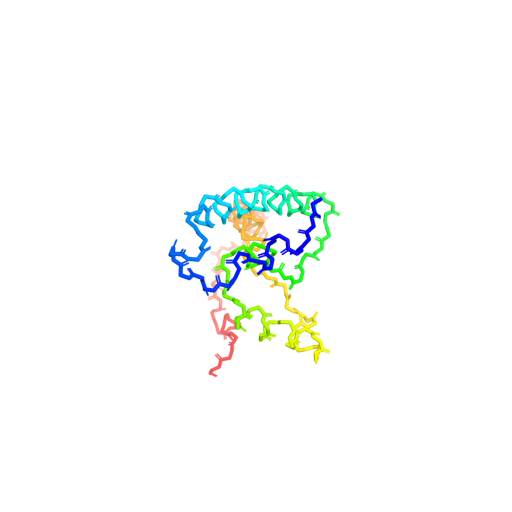0 2.707 17.033 1.00 84.06 93 GLY A C 1
ATOM 744 O O . GLY A 1 93 ? -11.275 2.85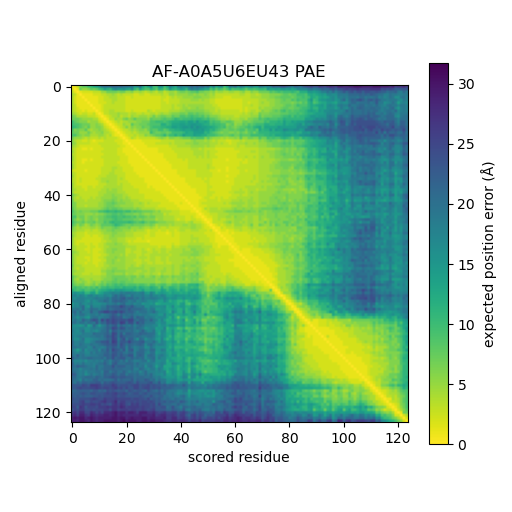8 17.980 1.00 84.06 93 GLY A O 1
ATOM 745 N N . MET A 1 94 ? -9.186 2.842 17.159 1.00 87.69 94 MET A N 1
ATOM 746 C CA . MET A 1 94 ? -8.530 3.191 18.425 1.00 87.69 94 MET A CA 1
ATOM 747 C C . MET A 1 94 ? -9.043 4.526 18.973 1.00 87.69 94 MET A C 1
ATOM 749 O O . MET A 1 94 ? -9.368 4.612 20.153 1.00 87.69 94 MET A O 1
ATOM 753 N N . ARG A 1 95 ? -9.192 5.558 18.128 1.00 88.62 95 ARG A N 1
ATOM 754 C CA . ARG A 1 95 ? -9.764 6.852 18.544 1.00 88.62 95 ARG A CA 1
ATOM 755 C C . ARG A 1 95 ? -11.197 6.724 19.056 1.00 88.62 95 ARG A C 1
ATOM 757 O O . ARG A 1 95 ? -11.515 7.313 20.085 1.00 88.62 95 ARG A O 1
ATOM 764 N N . ILE A 1 96 ? -12.043 5.952 18.375 1.00 88.88 96 ILE A N 1
ATOM 765 C CA . ILE A 1 96 ? -13.424 5.703 18.810 1.00 88.88 96 ILE A CA 1
ATOM 766 C C . ILE A 1 96 ? -13.431 4.941 20.138 1.00 88.88 96 ILE A C 1
ATOM 768 O O . ILE A 1 96 ? -14.137 5.343 21.059 1.00 88.88 96 ILE A O 1
ATOM 772 N N . ILE A 1 97 ? -12.620 3.887 20.271 1.00 91.75 97 ILE A N 1
ATOM 773 C CA . ILE A 1 97 ? -12.495 3.116 21.515 1.00 91.75 97 ILE A CA 1
ATOM 774 C C . ILE A 1 97 ? -12.068 4.038 22.661 1.00 91.75 97 ILE A C 1
ATOM 776 O O . ILE A 1 97 ? -12.716 4.039 23.699 1.00 91.75 97 ILE A O 1
ATOM 780 N N . HIS A 1 98 ? -11.067 4.898 22.459 1.00 88.94 98 HIS A N 1
ATOM 781 C CA . HIS A 1 98 ? -10.633 5.866 23.472 1.00 88.94 98 HIS A CA 1
ATOM 782 C C . HIS A 1 98 ? -11.718 6.865 23.893 1.00 88.94 98 HIS A C 1
ATOM 784 O O . HIS A 1 98 ? -11.675 7.359 25.015 1.00 88.94 98 HIS A O 1
ATOM 790 N N . GLN A 1 99 ? -12.681 7.177 23.022 1.00 87.38 99 GLN A N 1
ATOM 791 C CA . GLN A 1 99 ? -13.789 8.078 23.349 1.00 87.38 99 GLN A CA 1
ATOM 792 C C . GLN A 1 99 ? -14.945 7.356 24.042 1.00 87.38 99 GLN A C 1
ATOM 794 O O . GLN A 1 99 ? -15.534 7.885 24.980 1.00 87.38 99 GLN A O 1
ATOM 799 N N . VAL A 1 100 ? -15.292 6.161 23.568 1.00 91.75 100 VAL A N 1
ATOM 800 C CA . VAL A 1 100 ? -16.495 5.443 24.001 1.00 91.75 100 VAL A CA 1
ATOM 801 C C . VAL A 1 100 ? -16.227 4.585 25.237 1.00 91.75 100 VAL A C 1
ATOM 803 O O . VAL A 1 100 ? -17.082 4.509 26.118 1.00 91.75 100 VAL A O 1
ATOM 806 N N . LEU A 1 101 ? -15.047 3.968 25.339 1.00 92.25 101 LEU A N 1
ATOM 807 C CA . LEU A 1 101 ? -14.705 3.058 26.433 1.00 92.25 101 LEU A CA 1
ATOM 808 C C . LEU A 1 101 ? -14.803 3.722 27.820 1.00 92.25 101 LEU A C 1
ATOM 810 O O . LEU A 1 101 ? -15.443 3.122 28.682 1.00 92.25 101 LEU A O 1
ATOM 814 N N . PRO A 1 102 ? -14.311 4.960 28.048 1.00 90.00 102 PRO A N 1
ATOM 815 C CA . PRO A 1 102 ? -14.469 5.624 29.345 1.00 90.00 102 PRO A CA 1
ATOM 816 C C . PRO A 1 102 ? -15.936 5.850 29.730 1.00 90.00 102 PRO A C 1
ATOM 818 O O . PRO A 1 102 ? -16.313 5.646 30.879 1.00 90.00 102 PRO A O 1
ATOM 821 N N . VAL A 1 103 ? -16.782 6.211 28.759 1.00 92.69 103 VAL A N 1
ATOM 822 C CA . VAL A 1 103 ? -18.222 6.426 28.984 1.00 92.69 103 VAL A CA 1
ATOM 823 C C . VAL A 1 103 ? -18.917 5.113 29.350 1.00 92.69 103 VAL A C 1
ATOM 825 O O . VAL A 1 103 ? -19.795 5.090 30.210 1.00 92.69 103 VAL A O 1
ATOM 828 N N . ILE A 1 104 ? -18.522 4.002 28.719 1.00 92.62 104 ILE A N 1
ATOM 829 C CA . ILE A 1 104 ? -19.023 2.666 29.068 1.00 92.62 104 ILE A CA 1
ATOM 830 C C . ILE A 1 104 ? -18.586 2.283 30.486 1.00 92.62 104 ILE A C 1
ATOM 832 O O . ILE A 1 104 ? -19.416 1.817 31.263 1.00 92.62 104 ILE A O 1
ATOM 836 N N . MET A 1 105 ? -17.315 2.498 30.836 1.00 91.50 105 MET A N 1
ATOM 837 C CA . MET A 1 105 ? -16.781 2.188 32.166 1.00 91.50 105 MET A CA 1
ATOM 838 C C . MET A 1 105 ? -17.500 2.972 33.266 1.00 91.50 105 MET A C 1
ATOM 840 O O . MET A 1 105 ? -17.889 2.383 34.271 1.00 91.50 105 MET A O 1
ATOM 844 N N . GLU A 1 106 ? -17.765 4.262 33.039 1.00 91.81 106 GLU A N 1
ATOM 845 C CA . GLU A 1 106 ? -18.546 5.102 33.953 1.00 91.81 106 GLU A CA 1
ATOM 846 C C . GLU A 1 106 ? -19.973 4.563 34.138 1.00 91.81 106 GLU A C 1
ATOM 848 O O . GLU A 1 106 ? -20.465 4.464 35.260 1.00 91.81 106 GLU A O 1
ATOM 853 N N . LYS A 1 107 ? -20.639 4.156 33.048 1.00 93.06 107 LYS A N 1
ATOM 854 C CA . LYS A 1 107 ? -21.999 3.592 33.100 1.00 93.06 107 LYS A CA 1
ATOM 855 C C . LYS A 1 107 ? -22.084 2.240 33.799 1.00 93.06 107 LYS A C 1
ATOM 857 O O . LYS A 1 107 ? -23.146 1.911 34.319 1.00 93.06 107 LYS A O 1
ATOM 862 N N . LEU A 1 108 ? -21.009 1.463 33.759 1.00 93.19 108 LEU A N 1
ATOM 863 C CA . LEU A 1 108 ? -20.909 0.153 34.398 1.00 93.19 108 LEU A CA 1
ATOM 864 C C . LEU A 1 108 ? -20.290 0.225 35.802 1.00 93.19 108 LEU A C 1
ATOM 866 O O . LEU A 1 108 ? -20.074 -0.820 36.405 1.00 93.19 108 LEU A O 1
ATOM 870 N N . GLU A 1 109 ? -20.013 1.433 36.307 1.00 92.38 109 GLU A N 1
ATOM 871 C CA . GLU A 1 109 ? -19.408 1.681 37.624 1.00 92.38 109 GLU A CA 1
ATOM 872 C C . GLU A 1 109 ? -18.042 0.986 37.815 1.00 92.38 109 GLU A C 1
ATOM 874 O O . GLU A 1 109 ? -17.633 0.665 38.930 1.00 92.38 109 GLU A O 1
ATOM 879 N N . ILE A 1 110 ? -17.301 0.780 36.720 1.00 88.62 110 ILE A N 1
ATOM 880 C CA . ILE A 1 110 ? -15.955 0.193 36.738 1.00 88.62 110 ILE A CA 1
ATOM 881 C C . ILE A 1 110 ? -14.958 1.310 37.054 1.00 88.62 110 ILE A C 1
ATOM 883 O O . ILE A 1 110 ? -14.728 2.193 36.226 1.00 88.62 110 ILE A O 1
ATOM 887 N N . THR A 1 111 ? -14.368 1.283 38.249 1.00 84.25 111 THR A N 1
ATOM 888 C CA . THR A 1 111 ? -13.485 2.358 38.747 1.00 84.25 111 THR A CA 1
ATOM 889 C C . THR A 1 111 ? -12.020 1.940 38.889 1.00 84.25 111 THR A C 1
ATOM 891 O O . THR A 1 111 ? -11.146 2.798 38.969 1.00 84.25 111 THR A O 1
ATOM 894 N N . ASP A 1 112 ? -11.744 0.641 38.857 1.00 83.50 112 ASP A N 1
ATOM 895 C CA . ASP A 1 112 ? -10.465 0.001 39.176 1.00 83.50 112 ASP A CA 1
ATOM 896 C C . ASP A 1 112 ? -9.901 -0.816 38.003 1.00 83.50 112 ASP A C 1
ATOM 898 O O . ASP A 1 112 ? -9.217 -1.820 38.187 1.00 83.50 112 ASP A O 1
ATOM 902 N N . PHE A 1 113 ? -10.180 -0.393 36.767 1.00 83.50 113 PHE A N 1
ATOM 903 C CA . PHE A 1 113 ? -9.609 -1.050 35.595 1.00 83.50 113 PHE A CA 1
ATOM 904 C C . PHE A 1 113 ? -8.095 -0.820 35.525 1.00 83.50 113 PHE A C 1
ATOM 906 O O . PHE A 1 113 ? -7.634 0.293 35.266 1.00 83.50 113 PHE A O 1
ATOM 913 N N . GLU A 1 114 ? -7.334 -1.897 35.683 1.00 81.19 114 GLU A N 1
ATOM 914 C CA . GLU A 1 114 ? -5.901 -1.938 35.418 1.00 81.19 114 GLU A CA 1
ATOM 915 C C . GLU A 1 114 ? -5.636 -2.744 34.142 1.00 81.19 114 GLU A C 1
ATOM 917 O O . GLU A 1 114 ? -6.176 -3.834 33.941 1.00 81.19 114 GLU A O 1
ATOM 922 N N . LEU A 1 115 ? -4.814 -2.185 33.252 1.00 80.19 115 LEU A N 1
ATOM 923 C CA . LEU A 1 115 ? -4.417 -2.856 32.021 1.00 80.19 115 LEU A CA 1
ATOM 924 C C . LEU A 1 115 ? -3.410 -3.963 32.352 1.00 80.19 115 LEU A C 1
ATOM 926 O O . LEU A 1 115 ? -2.281 -3.680 32.746 1.00 80.19 115 LEU A O 1
ATOM 930 N N . ASP A 1 116 ? -3.802 -5.219 32.150 1.00 82.06 116 ASP A N 1
ATOM 931 C CA . ASP A 1 116 ? -2.872 -6.344 32.211 1.00 82.06 116 ASP A CA 1
ATOM 932 C C . ASP A 1 116 ? -2.049 -6.422 30.916 1.00 82.06 116 ASP A C 1
ATOM 934 O O . ASP A 1 116 ? -2.507 -6.902 29.875 1.00 82.06 116 ASP A O 1
ATOM 938 N N 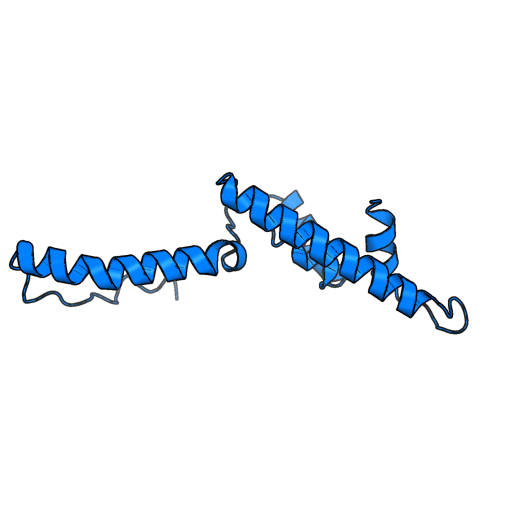. GLU A 1 117 ? -0.813 -5.930 30.979 1.00 79.69 117 GLU A N 1
ATOM 939 C CA . GLU A 1 117 ? 0.106 -5.919 29.839 1.00 79.69 117 GLU A CA 1
ATOM 940 C C . GLU A 1 117 ? 0.723 -7.295 29.541 1.00 79.69 117 GLU A C 1
ATOM 942 O O . GLU A 1 117 ? 1.324 -7.485 28.482 1.00 79.69 117 GLU A O 1
ATOM 947 N N . SER A 1 118 ? 0.550 -8.289 30.422 1.00 77.75 118 SER A N 1
ATOM 948 C CA . SER A 1 118 ? 1.204 -9.598 30.285 1.00 77.75 118 SER A CA 1
ATOM 949 C C . SER A 1 118 ? 0.794 -10.363 29.019 1.00 77.75 118 SER A C 1
ATOM 951 O O . SER A 1 118 ? 1.581 -11.153 28.493 1.00 77.75 118 SER A O 1
ATOM 953 N N . ALA A 1 119 ? -0.400 -10.086 28.485 1.00 69.94 119 ALA A N 1
ATOM 954 C CA . ALA A 1 119 ? -0.929 -10.672 27.255 1.00 69.94 119 ALA A CA 1
ATOM 955 C C . ALA A 1 119 ? -0.720 -9.800 25.999 1.00 69.94 119 ALA A C 1
ATOM 957 O O . ALA A 1 119 ? -1.059 -10.232 24.896 1.00 69.94 119 ALA A O 1
ATOM 958 N N . LEU A 1 120 ? -0.173 -8.584 26.132 1.00 70.69 120 LEU A N 1
ATOM 959 C CA . LEU A 1 120 ? 0.010 -7.655 25.005 1.00 70.69 120 LEU A CA 1
ATOM 960 C C . LEU A 1 120 ? 1.251 -7.967 24.154 1.00 70.69 120 LEU A C 1
ATOM 962 O O . LEU A 1 120 ? 1.432 -7.388 23.081 1.00 70.69 120 LEU A O 1
ATOM 966 N N . HIS A 1 121 ? 2.098 -8.896 24.595 1.00 64.12 121 HIS A N 1
ATOM 967 C CA . HIS A 1 121 ? 3.279 -9.325 23.855 1.00 64.12 121 HIS A CA 1
ATOM 968 C C . HIS A 1 121 ? 2.983 -10.566 23.005 1.00 64.12 121 HIS A C 1
ATOM 970 O O . HIS A 1 121 ? 2.759 -11.660 23.522 1.00 64.12 121 HIS A O 1
ATOM 976 N N . ILE A 1 122 ? 3.052 -10.422 21.681 1.00 56.75 122 ILE A N 1
ATOM 977 C CA . ILE A 1 122 ? 3.091 -11.567 20.765 1.00 56.75 122 ILE A CA 1
ATOM 978 C C . ILE A 1 122 ? 4.546 -12.053 20.684 1.00 56.75 122 ILE A C 1
ATOM 980 O O . ILE A 1 122 ? 5.312 -11.586 19.850 1.00 56.75 122 ILE A O 1
ATOM 984 N N . GLY A 1 123 ? 4.908 -13.001 21.554 1.00 54.28 123 GLY A N 1
ATOM 985 C CA . GLY A 1 123 ? 6.148 -13.782 21.456 1.00 54.28 123 GLY A CA 1
ATOM 986 C C . GLY A 1 123 ? 7.419 -13.115 22.002 1.00 54.28 123 GLY A C 1
ATOM 987 O O . GLY A 1 123 ? 7.572 -11.898 21.993 1.00 54.28 123 GLY A O 1
ATOM 988 N N .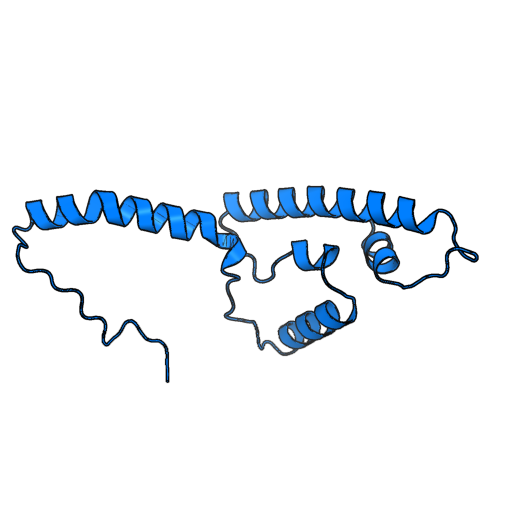 ARG A 1 124 ? 8.316 -13.967 22.507 1.00 39.06 124 ARG A N 1
ATOM 989 C CA . ARG A 1 124 ? 9.682 -13.659 22.947 1.00 39.06 124 ARG A CA 1
ATOM 990 C C . ARG A 1 124 ? 10.658 -13.828 21.790 1.00 39.06 124 ARG A C 1
ATOM 992 O O . ARG A 1 124 ? 10.411 -14.753 20.983 1.00 39.06 124 ARG A O 1
#

Organism: Salmonella enterica I (NCBI:txid59201)

Foldseek 3Di:
DDLVLLVLLQDDDDCVVPVCSVVSSVVVLVVQQVVVVVVLVVCVVVVNQDLDDSNCSSVPHPVVVVVVVVCVVVVVSVPPRPCVSCVVVVVVVVVVCVVVVVVVCVVVVPDDDDDDCVPVDDDD

Solvent-accessible surface area (backbone atoms only — not comparable to full-atom values): 7636 Å² total; per-res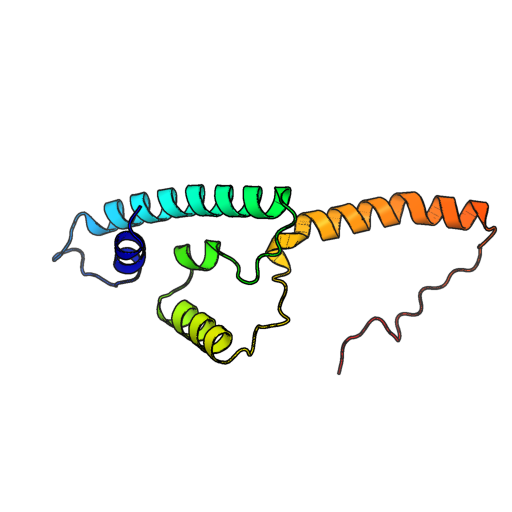idue (Å²): 137,62,68,64,61,60,57,59,52,63,56,93,74,59,58,90,83,42,74,59,48,66,58,53,35,52,53,48,44,52,53,48,52,54,52,47,53,50,50,51,53,50,33,54,76,70,71,48,86,60,66,62,69,69,64,46,76,66,74,49,52,61,66,58,51,47,54,53,50,50,38,49,76,70,53,72,46,78,85,44,68,45,60,83,81,42,44,68,57,53,55,47,49,51,52,49,47,69,63,48,49,60,58,50,32,60,76,68,70,58,83,79,87,72,86,74,64,86,76,74,61,88,77,133

Secondary structure (DSSP, 8-state):
--HHHHHHHTS---TTT-TTHHHHHHHHHHHHHHHHHHHHHHHHHTTPPPSS-TTHHHHS-HHHHHHHHHHHHTTTTTT---GGGSHHHHHHHHHHHHHHHHHHHHHTT-------GGGS----

pLDDT: mean 82.86, std 10.73, range [39.06, 94.75]

Radius of gyration: 21.85 Å; Cα contacts (8 Å, |Δi|>4): 54; chains: 1; bounding box: 46×32×64 Å

Mean predicted aligned error: 10.77 Å